Protein 2QNT (pdb70)

Solvent-accessible surface area: 8069 Å² total

Foldseek 3Di:
DVPDPDDDQADEQAAQDCVLQVCCCCVQVVWAWPDPPPQKTATPPRYIYGHHQVVCCVPPVDDDDAQSADPPEAEEEDQCQPVSQVRHVVPFAWPDGFDQDPVGWTKTWTAGPSGHIYIYTYDD

Sequence (124 aa):
NLYFQGRFVNNPIPFVRDINRRSSKSSFYRRDRLGLKILEEDFGSSFVLFETGFAIHEGRSLEETIWRRTSSQEAYGRRRNLLYFEHADVDAAFQDDIAPHVELIHPLERQAWGQRVFRFYDPDGHAIIEVGESL

Structure (mmCIF, N/CA/C/O backbone):
data_2QNT
#
_entry.id   2QNT
#
_cell.length_a   50.329
_cell.length_b   50.329
_cell.length_c   105.076
_cell.angle_alpha   90.00
_cell.angle_beta   90.00
_cell.angle_gamma   90.00
#
_symmetry.space_group_name_H-M   'P 41 21 2'
#
loop_
_entity.id
_entity.type
_entity.pdbx_description
1 polymer 'Uncharacterized protein Atu1872'
2 non-polymer '4-(2-HYDROXYETHYL)-1-PIPERAZINE ETHANESULFONIC ACID'
3 water water
#
loop_
_atom_site.group_PDB
_atom_site.id
_atom_site.type_symbol
_atom_site.label_atom_id
_atom_site.label_alt_id
_atom_site.label_comp_id
_atom_site.label_asym_id
_atom_site.label_entity_id
_atom_site.label_seq_id
_atom_site.pdbx_PDB_ins_code
_atom_site.Cartn_x
_atom_site.Cartn_y
_atom_site.Cartn_z
_atom_site.occupancy
_atom_site.B_iso_or_equiv
_atom_site.auth_seq_id
_atom_site.auth_comp_id
_atom_site.auth_asym_id
_atom_site.auth_atom_id
_atom_site.pdbx_PDB_model_num
ATOM 1 N N . ASN A 1 1 ? 14.020 11.870 61.399 1.00 21.02 -5 ASN A N 1
ATOM 2 C CA . ASN A 1 1 ? 13.748 13.057 62.267 1.00 20.29 -5 ASN A CA 1
ATOM 3 C C . ASN A 1 1 ? 13.336 12.643 63.694 1.00 20.03 -5 ASN A C 1
ATOM 4 O O . ASN A 1 1 ? 12.173 12.300 63.937 1.00 22.52 -5 ASN A O 1
ATOM 9 N N . LEU A 1 2 ? 14.283 12.701 64.637 1.00 20.65 -4 LEU A N 1
ATOM 10 C CA . LEU A 1 2 ? 14.024 12.388 66.047 1.00 20.91 -4 LEU A CA 1
ATOM 11 C C . LEU A 1 2 ? 13.041 13.335 66.721 1.00 20.28 -4 LEU A C 1
ATOM 12 O O . LEU A 1 2 ? 12.559 13.044 67.819 1.00 21.48 -4 LEU A O 1
ATOM 17 N N . TYR A 1 3 ? 12.746 14.452 66.079 1.00 18.80 -3 TYR A N 1
ATOM 18 C CA . TYR A 1 3 ? 11.996 15.537 66.680 1.00 17.44 -3 TYR A CA 1
ATOM 19 C C . TYR A 1 3 ? 10.617 15.673 66.089 1.00 16.00 -3 TYR A C 1
ATOM 20 O O . TYR A 1 3 ? 9.891 16.615 66.415 1.00 16.35 -3 TYR A O 1
ATOM 29 N N . PHE A 1 4 ? 10.230 14.716 65.253 1.00 16.53 -2 PHE A N 1
ATOM 30 C CA . PHE A 1 4 ? 8.913 14.754 64.670 1.00 15.30 -2 PHE A CA 1
ATOM 31 C C . PHE A 1 4 ? 7.918 14.437 65.770 1.00 15.24 -2 PHE A C 1
ATOM 32 O O . PHE A 1 4 ? 8.029 13.430 66.441 1.00 16.52 -2 PHE A O 1
ATOM 40 N N . GLN A 1 5 ? 6.927 15.285 65.923 1.00 15.57 -1 GLN A N 1
ATOM 41 C CA . GLN A 1 5 ? 5.933 15.092 66.944 1.00 16.53 -1 GLN A CA 1
ATOM 42 C C . GLN A 1 5 ? 4.665 14.558 66.239 1.00 17.07 -1 GLN A C 1
ATOM 43 O O . GLN A 1 5 ? 4.485 14.652 65.026 1.00 18.02 -1 GLN A O 1
ATOM 49 N N . GLY A 1 6 ? 3.807 13.944 66.990 1.00 16.84 0 GLY A N 1
ATOM 50 C CA . GLY A 1 6 ? 2.584 13.455 66.376 1.00 14.74 0 GLY A CA 1
ATOM 51 C C . GLY A 1 6 ? 2.760 12.193 65.528 1.00 12.75 0 GLY A C 1
ATOM 52 O O . GLY A 1 6 ? 3.723 11.457 65.680 1.00 12.94 0 GLY A O 1
ATOM 61 N N . ARG A 1 8 ? 2.912 9.402 62.428 1.00 11.35 2 ARG A N 1
ATOM 62 C CA . ARG A 1 8 ? 3.563 9.161 61.143 1.00 12.33 2 ARG A CA 1
ATOM 63 C C . ARG A 1 8 ? 3.169 7.782 60.650 1.00 12.30 2 ARG A C 1
ATOM 64 O O . ARG A 1 8 ? 3.312 6.804 61.382 1.00 13.12 2 ARG A O 1
ATOM 72 N N . PHE A 1 9 ? 2.697 7.705 59.409 1.00 10.61 3 PHE A N 1
ATOM 73 C CA . PHE A 1 9 ? 2.546 6.410 58.756 1.00 9.64 3 PHE A CA 1
ATOM 74 C C . PHE A 1 9 ? 3.928 5.912 58.347 1.00 10.61 3 PHE A C 1
ATOM 75 O O . PHE A 1 9 ? 4.678 6.632 57.729 1.00 11.44 3 PHE A O 1
ATOM 83 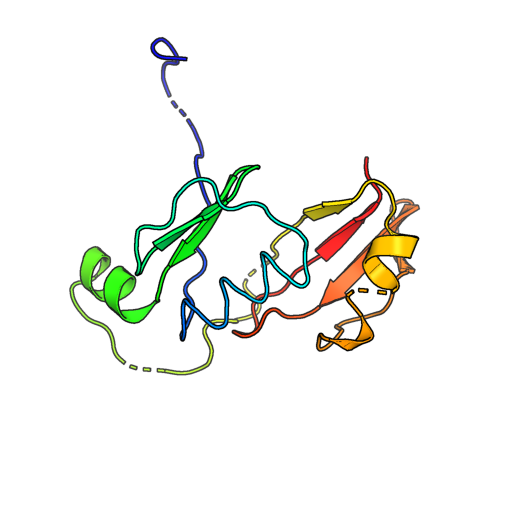N N . VAL A 1 10 ? 4.237 4.673 58.685 1.00 10.42 4 VAL A N 1
ATOM 84 C CA . VAL A 1 10 ? 5.525 4.092 58.412 1.00 10.53 4 VAL A CA 1
ATOM 85 C C . VAL A 1 10 ? 5.461 3.099 57.273 1.00 9.68 4 VAL A C 1
ATOM 86 O O . VAL A 1 10 ? 6.085 3.302 56.229 1.00 11.07 4 VAL A O 1
ATOM 90 N N . ASN A 1 11 ? 4.675 2.026 57.410 1.00 8.54 5 ASN A N 1
ATOM 91 C CA A ASN A 1 11 ? 4.628 0.952 56.381 0.50 8.79 5 ASN A CA 1
ATOM 92 C CA B ASN A 1 11 ? 4.468 1.215 56.225 0.50 8.92 5 ASN A CA 1
ATOM 93 C C . ASN A 1 11 ? 3.246 0.328 56.286 1.00 8.41 5 ASN A C 1
ATOM 94 O O . ASN A 1 11 ? 2.724 -0.002 57.329 1.00 8.82 5 ASN A O 1
ATOM 103 N N . PRO A 1 12 ? 2.771 -0.017 55.101 1.00 7.40 6 PRO A N 1
ATOM 104 C CA . PRO A 1 12 ? 1.782 -1.066 55.023 1.00 7.71 6 PRO A CA 1
ATOM 105 C C . PRO A 1 12 ? 2.524 -2.384 55.088 1.00 8.69 6 PRO A C 1
ATOM 106 O O . PRO A 1 12 ? 3.649 -2.494 54.615 1.00 9.31 6 PRO A O 1
ATOM 110 N N . ILE A 1 13 ? 1.855 -3.413 55.612 1.00 7.99 7 ILE A N 1
ATOM 111 C CA . ILE A 1 13 ? 2.458 -4.726 55.752 1.00 8.19 7 ILE A CA 1
ATOM 112 C C . ILE A 1 13 ? 1.443 -5.762 55.267 1.00 8.11 7 ILE A C 1
ATOM 113 O O . ILE A 1 13 ? 0.730 -6.364 56.050 1.00 8.97 7 ILE A O 1
ATOM 118 N N . PRO A 1 14 ? 1.343 -5.966 53.935 1.00 8.57 8 PRO A N 1
ATOM 119 C CA . PRO A 1 14 ? 0.546 -7.073 53.415 1.00 8.51 8 PRO A CA 1
ATOM 120 C C . PRO A 1 14 ? 1.054 -8.396 53.946 1.00 8.73 8 PRO A C 1
ATOM 121 O O . PRO A 1 14 ? 2.272 -8.612 54.068 1.00 8.81 8 PRO A O 1
ATOM 125 N N . PHE A 1 15 ? 0.115 -9.298 54.211 1.00 8.25 9 PHE A N 1
ATOM 126 C CA . PHE A 1 15 ? 0.445 -10.648 54.666 1.00 8.18 9 PHE A CA 1
ATOM 127 C C . PHE A 1 15 ? 0.709 -11.534 53.463 1.00 8.30 9 PHE A C 1
ATOM 128 O O . PHE A 1 15 ? 0.047 -11.440 52.439 1.00 8.57 9 PHE A O 1
ATOM 136 N N . VAL A 1 16 ? 1.719 -12.383 53.580 1.00 8.37 10 VAL A N 1
ATOM 137 C CA . VAL A 1 16 ? 2.117 -13.290 52.489 1.00 8.96 10 VAL A CA 1
ATOM 138 C C . VAL A 1 16 ? 2.267 -14.710 52.998 1.00 9.27 10 VAL A C 1
ATOM 139 O O . VAL A 1 16 ? 2.609 -14.936 54.156 1.00 9.49 10 VAL A O 1
ATOM 143 N N . ARG A 1 17 ? 1.997 -15.685 52.134 1.00 9.51 11 ARG A N 1
ATOM 144 C CA . ARG A 1 17 ? 2.082 -17.099 52.525 1.00 11.12 11 ARG A CA 1
ATOM 145 C C . ARG A 1 17 ? 3.527 -17.596 52.601 1.00 11.06 11 ARG A C 1
ATOM 146 O O . ARG A 1 17 ? 3.853 -18.435 53.453 1.00 11.81 11 ARG A O 1
ATOM 154 N N . ASP A 1 18 ? 4.392 -17.055 51.755 1.00 13.56 12 ASP A N 1
ATOM 155 C CA . ASP A 1 18 ? 5.762 -17.560 51.602 1.00 13.62 12 ASP A CA 1
ATOM 156 C C . ASP A 1 18 ? 6.647 -16.336 51.428 1.00 14.53 12 ASP A C 1
ATOM 157 O O . ASP A 1 18 ? 6.595 -15.670 50.402 1.00 15.05 12 ASP A O 1
ATOM 162 N N . ILE A 1 19 ? 7.428 -16.010 52.449 1.00 15.02 13 ILE A N 1
ATOM 163 C CA . ILE A 1 19 ? 8.261 -14.811 52.412 1.00 14.88 13 ILE A CA 1
ATOM 164 C C . ILE A 1 19 ? 9.337 -14.869 51.313 1.00 15.54 13 ILE A C 1
ATOM 165 O O . ILE A 1 19 ? 9.619 -13.876 50.658 1.00 15.95 13 ILE A O 1
ATOM 170 N N . ASN A 1 20 ? 9.892 -16.037 51.062 1.00 15.44 14 ASN A N 1
ATOM 171 C CA . ASN A 1 20 ? 10.881 -16.134 49.997 1.00 15.80 14 ASN A CA 1
ATOM 172 C C . ASN A 1 20 ? 10.308 -15.887 48.605 1.00 15.34 14 ASN A C 1
ATOM 173 O O . ASN A 1 20 ? 10.907 -15.152 47.802 1.00 16.68 14 ASN A O 1
ATOM 178 N N . ARG A 1 21 ? 9.137 -16.450 48.328 1.00 15.65 15 ARG A N 1
ATOM 179 C CA A ARG A 1 21 ? 8.399 -16.254 4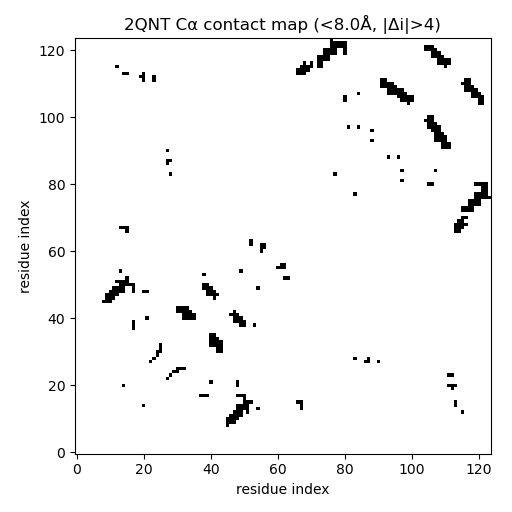7.074 0.50 15.68 15 ARG A CA 1
ATOM 180 C CA B ARG A 1 21 ? 8.529 -16.238 47.013 0.50 15.47 15 ARG A CA 1
ATOM 181 C C . ARG A 1 21 ? 8.142 -14.769 46.866 1.00 15.41 15 ARG A C 1
ATOM 182 O O . ARG A 1 21 ? 8.383 -14.198 45.816 1.00 15.56 15 ARG A O 1
ATOM 197 N N A SER A 1 22 ? 7.602 -14.145 47.899 0.50 15.10 16 SER A N 1
ATOM 198 N N B SER A 1 22 ? 7.605 -14.155 47.912 0.50 15.48 16 SER A N 1
ATOM 199 C CA A SER A 1 22 ? 7.278 -12.734 47.826 0.50 14.96 16 SER A CA 1
ATOM 200 C CA B SER A 1 22 ? 7.251 -12.738 47.841 0.50 15.73 16 SER A CA 1
ATOM 201 C C A SER A 1 22 ? 8.521 -11.872 47.702 0.50 15.31 16 SER A C 1
ATOM 202 C C B SER A 1 22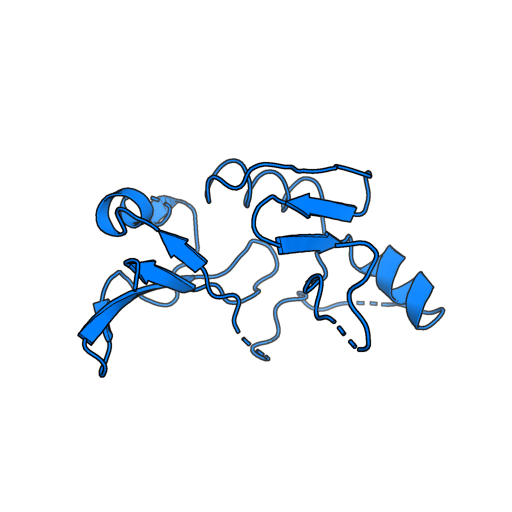 ? 8.460 -11.795 47.814 0.50 15.75 16 SER A C 1
ATOM 203 O O A SER A 1 22 ? 8.598 -11.011 46.801 0.50 14.77 16 SER A O 1
ATOM 204 O O B SER A 1 22 ? 8.430 -10.762 47.139 0.50 15.33 16 SER A O 1
ATOM 209 N N . LYS A 1 23 ? 9.504 -12.115 48.569 1.00 15.79 17 LYS A N 1
ATOM 210 C CA . LYS A 1 23 ? 10.738 -11.322 48.549 1.00 16.50 17 LYS A CA 1
ATOM 211 C C . LYS A 1 23 ? 11.357 -11.320 47.140 1.00 16.02 17 LYS A C 1
ATOM 212 O O . LYS A 1 23 ? 11.738 -10.277 46.603 1.00 16.28 17 LYS A O 1
ATOM 218 N N . SER A 1 24 ? 11.440 -12.522 46.562 1.00 15.90 18 SER A N 1
ATOM 219 C CA A SER A 1 24 ? 12.006 -12.696 45.232 0.50 15.70 18 SER A CA 1
ATOM 220 C CA B SER A 1 24 ? 12.024 -12.675 45.239 0.50 15.89 18 SER A CA 1
ATOM 221 C C . SER A 1 24 ? 11.166 -11.977 44.164 1.00 16.06 18 SER A C 1
ATOM 222 O O . SER A 1 24 ? 11.690 -11.373 43.252 1.00 16.49 18 SER A O 1
ATOM 227 N N . PHE A 1 25 ? 9.843 -12.039 44.284 1.00 15.85 19 PHE A N 1
ATOM 228 C CA . PHE A 1 25 ? 8.970 -11.308 43.368 1.00 15.73 19 PHE A CA 1
ATOM 229 C C . PHE A 1 25 ? 9.225 -9.792 43.421 1.00 16.60 19 PHE A C 1
ATOM 230 O O . PHE A 1 25 ? 9.453 -9.139 42.382 1.00 16.33 19 PHE A O 1
ATOM 238 N N . TYR A 1 26 ? 9.165 -9.224 44.627 1.00 15.84 20 TYR A N 1
ATOM 239 C CA . TYR A 1 26 ? 9.288 -7.756 44.759 1.00 15.45 20 TYR A CA 1
ATOM 240 C C . TYR A 1 26 ? 10.679 -7.259 44.409 1.00 15.55 20 TYR A C 1
ATOM 241 O O . TYR A 1 26 ? 10.829 -6.195 43.796 1.00 15.43 20 TYR A O 1
ATOM 250 N N A ARG A 1 27 ? 11.706 -8.026 44.774 0.50 14.82 21 ARG A N 1
ATOM 251 N N B ARG A 1 27 ? 11.677 -8.049 44.794 0.50 15.27 21 ARG A N 1
ATOM 252 C CA A ARG A 1 27 ? 13.102 -7.654 44.457 0.50 15.72 21 ARG A CA 1
ATOM 253 C CA B ARG A 1 27 ? 13.083 -7.783 44.489 0.50 16.22 21 ARG A CA 1
ATOM 254 C C A ARG A 1 27 ? 13.438 -7.978 42.997 0.50 16.16 21 ARG A C 1
ATOM 255 C C B ARG A 1 27 ? 13.339 -7.971 43.002 0.50 16.13 21 ARG A C 1
ATOM 256 O O A ARG A 1 27 ? 13.933 -7.087 42.286 0.50 17.75 21 ARG A O 1
ATOM 257 O O B ARG A 1 27 ? 13.647 -7.003 42.294 0.50 16.27 21 ARG A O 1
ATOM 272 N N . ASP A 1 28 ? 13.137 -9.190 42.513 1.00 17.23 22 ASP A N 1
ATOM 273 C CA . ASP A 1 28 ? 13.565 -9.590 41.124 1.00 17.79 22 ASP A CA 1
ATOM 274 C C . ASP A 1 28 ? 12.701 -9.063 39.997 1.00 18.55 22 ASP A C 1
ATOM 275 O O . ASP A 1 28 ? 13.193 -8.747 38.911 1.00 19.69 22 ASP A O 1
ATOM 280 N N . ARG A 1 29 ? 11.389 -9.037 40.218 1.00 17.97 23 ARG A N 1
ATOM 281 C CA . ARG A 1 29 ? 10.490 -8.628 39.162 1.00 17.49 23 ARG A CA 1
ATOM 282 C C . ARG A 1 29 ? 10.216 -7.148 39.274 1.00 17.16 23 ARG A C 1
ATOM 283 O O . ARG A 1 29 ? 10.315 -6.462 38.278 1.00 18.15 23 ARG A O 1
ATOM 291 N N . LEU A 1 30 ? 9.873 -6.654 40.475 1.00 18.03 24 LEU A N 1
ATOM 292 C CA . LEU A 1 30 ? 9.537 -5.225 40.591 1.00 17.45 24 LEU A CA 1
ATOM 293 C C . LEU A 1 30 ? 10.746 -4.337 40.807 1.00 17.32 24 LEU A C 1
ATOM 294 O O . LEU A 1 30 ? 10.636 -3.139 40.642 1.00 17.73 24 LEU A O 1
ATOM 299 N N . GLY A 1 31 ? 11.917 -4.899 41.094 1.00 17.33 25 GLY A N 1
ATOM 300 C CA . GLY A 1 31 ? 13.113 -4.095 41.255 1.00 17.67 25 GLY A CA 1
ATOM 301 C C . GLY A 1 31 ? 13.185 -3.322 42.558 1.00 18.06 25 GLY A C 1
ATOM 302 O O . GLY A 1 31 ? 13.873 -2.307 42.640 1.00 18.11 25 GLY A O 1
ATOM 303 N N . LEU A 1 32 ? 12.489 -3.779 43.596 1.00 19.01 26 LEU A N 1
ATOM 304 C CA . LEU A 1 32 ? 12.609 -3.137 44.900 1.00 19.39 26 LEU A CA 1
ATOM 305 C C . LEU A 1 32 ? 13.912 -3.559 45.549 1.00 20.46 26 LEU A C 1
ATOM 306 O O . LEU A 1 32 ? 14.453 -4.604 45.203 1.00 22.61 26 LEU A O 1
ATOM 311 N N . LYS A 1 33 ? 14.428 -2.713 46.436 1.00 21.00 27 LYS A N 1
ATOM 312 C CA . LYS A 1 33 ? 15.697 -2.946 47.142 1.00 20.42 27 LYS A CA 1
ATOM 313 C C . LYS A 1 33 ? 15.382 -3.241 48.595 1.00 19.68 27 LYS A C 1
ATOM 314 O O . LYS A 1 33 ? 14.618 -2.503 49.234 1.00 20.38 27 LYS A O 1
ATOM 320 N N . ILE A 1 34 ? 15.893 -4.347 49.102 1.00 19.03 28 ILE A N 1
ATOM 321 C CA . ILE A 1 34 ? 15.724 -4.665 50.508 1.00 19.41 28 ILE A CA 1
ATOM 322 C C . ILE A 1 34 ? 16.494 -3.705 51.409 1.00 20.29 28 ILE A C 1
ATOM 323 O O . ILE A 1 34 ? 17.706 -3.499 51.228 1.00 19.68 28 ILE A O 1
ATOM 328 N N . LEU A 1 35 ? 15.793 -3.087 52.357 1.00 20.50 29 LEU A N 1
ATOM 329 C CA . LEU A 1 35 ? 16.404 -2.277 53.424 1.00 20.57 29 LEU A CA 1
ATOM 330 C C . LEU A 1 35 ? 16.847 -3.144 54.602 1.00 19.80 29 LEU A C 1
ATOM 331 O O . LEU A 1 35 ? 17.994 -3.043 55.078 1.00 20.67 29 LEU A O 1
ATOM 336 N N . GLU A 1 36 ? 15.956 -4.026 55.062 1.00 17.55 30 GLU A N 1
ATOM 337 C CA A GLU A 1 36 ? 16.333 -5.023 56.050 0.50 17.98 30 GLU A CA 1
ATOM 338 C CA B GLU A 1 36 ? 16.227 -4.965 56.160 0.50 18.11 30 GLU A CA 1
ATOM 339 C C . GLU A 1 36 ? 15.455 -6.259 55.957 1.00 17.32 30 GLU A C 1
ATOM 340 O O . GLU A 1 36 ? 14.263 -6.196 55.679 1.00 17.61 30 GLU A O 1
ATOM 351 N N . ASP A 1 37 ? 16.081 -7.405 56.149 1.00 17.42 31 ASP A N 1
ATOM 352 C CA . ASP A 1 37 ? 15.464 -8.707 56.012 1.00 16.75 31 ASP A CA 1
ATOM 353 C C . ASP A 1 37 ? 15.585 -9.342 57.383 1.00 16.74 31 ASP A C 1
ATOM 354 O O . ASP A 1 37 ? 16.686 -9.600 57.845 1.00 16.25 31 ASP A O 1
ATOM 359 N N . PHE A 1 38 ? 14.451 -9.547 58.045 1.00 15.91 32 PHE A N 1
ATOM 360 C CA . PHE A 1 38 ? 14.427 -10.167 59.360 1.00 16.30 32 PHE A CA 1
ATOM 361 C C . PHE A 1 38 ? 14.054 -11.655 59.311 1.00 16.49 32 PHE A C 1
ATOM 362 O O . PHE A 1 38 ? 14.046 -12.321 60.349 1.00 19.41 32 PHE A O 1
ATOM 370 N N . GLY A 1 39 ? 13.820 -12.191 58.121 1.00 16.40 33 GLY A N 1
ATOM 371 C CA . GLY A 1 39 ? 13.344 -13.553 57.962 1.00 16.25 33 GLY A CA 1
ATOM 372 C C . GLY A 1 39 ? 11.864 -13.520 57.628 1.00 16.58 33 GLY A C 1
ATOM 373 O O . GLY A 1 39 ? 11.484 -13.565 56.471 1.00 19.20 33 GLY A O 1
ATOM 374 N N A SER A 1 40 ? 11.023 -13.420 58.653 0.50 15.74 34 SER A N 1
ATOM 375 N N B SER A 1 40 ? 11.018 -13.420 58.647 0.50 15.49 34 SER A N 1
ATOM 376 C CA A SER A 1 40 ? 9.565 -13.438 58.458 0.50 15.37 34 SER A CA 1
ATOM 377 C CA B SER A 1 40 ? 9.563 -13.437 58.438 0.50 14.95 34 SER A CA 1
ATOM 378 C C A SER A 1 40 ? 9.019 -12.081 58.022 0.50 14.28 34 SER A C 1
ATOM 379 C C B SER A 1 40 ? 9.041 -12.089 57.932 0.50 13.99 34 SER A C 1
ATOM 380 O O A SER A 1 40 ? 7.838 -11.971 57.727 0.50 13.97 34 SER A O 1
ATOM 381 O O B SER A 1 40 ? 7.921 -11.998 57.456 0.50 13.81 34 SER A O 1
ATOM 386 N N . PHE A 1 41 ? 9.869 -11.061 58.020 1.00 14.58 35 PHE A N 1
ATOM 387 C CA . PHE A 1 41 ? 9.464 -9.668 57.733 1.00 14.22 35 PHE A CA 1
ATOM 388 C C . PHE A 1 41 ? 10.554 -9.066 56.903 1.00 14.30 35 PHE A C 1
ATOM 389 O O . PHE A 1 41 ? 11.722 -9.203 57.226 1.00 14.99 35 PHE A O 1
ATOM 397 N N . VAL A 1 42 ? 10.175 -8.383 55.833 1.00 14.09 36 VAL A N 1
ATOM 398 C CA . VAL A 1 42 ? 11.115 -7.736 54.958 1.00 14.21 36 VAL A CA 1
ATOM 399 C C . VAL A 1 42 ? 10.687 -6.289 54.738 1.00 14.32 36 VAL A C 1
ATOM 400 O O . VAL A 1 42 ? 9.548 -6.018 54.379 1.00 13.80 36 VAL A O 1
ATOM 404 N N . LEU A 1 43 ? 11.616 -5.369 54.989 1.00 14.93 37 LEU A N 1
ATOM 405 C CA . LEU A 1 43 ? 11.438 -3.953 54.708 1.00 15.09 37 LEU A CA 1
ATOM 406 C C . LEU A 1 43 ? 12.165 -3.617 53.426 1.00 14.99 37 LEU A C 1
ATOM 407 O O . LEU A 1 43 ? 13.357 -3.949 53.279 1.00 15.18 37 LEU A O 1
ATOM 412 N N . PHE A 1 44 ? 11.465 -2.921 52.539 1.00 14.50 38 PHE A N 1
ATOM 413 C CA . PHE A 1 44 ? 12.054 -2.415 51.316 1.00 14.72 38 PHE A CA 1
ATOM 414 C C . PHE A 1 44 ? 12.286 -0.917 51.378 1.00 15.72 38 PHE A C 1
ATOM 415 O O . PHE A 1 44 ? 11.622 -0.203 52.119 1.00 17.65 38 PHE A O 1
ATOM 423 N N . GLU A 1 45 ? 13.215 -0.447 50.555 1.00 15.57 39 GLU A N 1
ATOM 424 C CA . GLU A 1 45 ? 13.377 0.988 50.335 1.00 16.44 39 GLU A CA 1
ATOM 425 C C . GLU A 1 45 ? 12.051 1.498 49.725 1.00 16.14 39 GLU A C 1
ATOM 426 O O . GLU A 1 45 ? 11.317 0.771 49.035 1.00 19.10 39 GLU A O 1
ATOM 432 N N . THR A 1 46 ? 11.749 2.732 50.045 1.00 14.98 40 THR A N 1
ATOM 433 C CA . THR A 1 46 ? 10.612 3.498 49.622 1.00 14.45 40 THR A CA 1
ATOM 434 C C . THR A 1 46 ? 9.336 3.150 50.389 1.00 13.88 40 THR A C 1
ATOM 435 O O . THR A 1 46 ? 8.269 3.564 50.007 1.00 14.88 40 THR A O 1
ATOM 439 N N . GLY A 1 47 ? 9.474 2.477 51.517 1.00 13.80 41 GLY A N 1
ATOM 440 C CA . GLY A 1 47 ? 8.407 2.350 52.505 1.00 13.49 41 GLY A CA 1
ATOM 441 C C . GLY A 1 47 ? 7.451 1.186 52.329 1.00 12.93 41 GLY A C 1
ATOM 442 O O . GLY A 1 47 ? 6.324 1.267 52.789 1.00 16.58 41 GLY A O 1
ATOM 443 N N . PHE A 1 48 ? 7.843 0.185 51.575 1.00 13.30 42 PHE A N 1
ATOM 444 C CA . PHE A 1 48 ? 7.023 -0.994 51.410 1.00 11.58 42 PHE A CA 1
ATOM 445 C C . PHE A 1 48 ? 7.592 -2.100 52.304 1.00 11.64 42 PHE A C 1
ATOM 446 O O . PHE A 1 48 ? 8.778 -2.120 52.615 1.00 11.08 42 PHE A O 1
ATOM 454 N N . ALA A 1 49 ? 6.714 -2.994 52.742 1.00 11.42 43 ALA A N 1
ATOM 455 C CA . ALA A 1 49 ? 7.116 -4.113 53.585 1.00 10.85 43 ALA A CA 1
ATOM 456 C C . ALA A 1 49 ? 6.178 -5.281 53.387 1.00 11.07 43 ALA A C 1
ATOM 457 O O . ALA A 1 49 ? 5.094 -5.092 52.883 1.00 12.61 43 ALA A O 1
ATOM 459 N N . ILE A 1 50 ? 6.648 -6.487 53.724 1.00 10.68 44 ILE A N 1
ATOM 460 C CA . ILE A 1 50 ? 5.831 -7.708 53.642 1.00 10.96 44 ILE A CA 1
ATOM 461 C C . ILE A 1 50 ? 6.123 -8.543 54.875 1.00 10.39 44 ILE A C 1
ATOM 462 O O . ILE A 1 50 ? 7.228 -8.490 55.420 1.00 11.46 44 ILE A O 1
ATOM 467 N N . HIS A 1 51 ? 5.150 -9.351 55.299 1.00 10.84 45 HIS A N 1
ATOM 468 C CA . HIS A 1 51 ? 5.353 -10.221 56.454 1.00 10.43 45 HIS A CA 1
ATOM 469 C C . HIS A 1 51 ? 4.670 -11.550 56.229 1.00 9.83 45 HIS A C 1
ATOM 470 O O . HIS A 1 51 ? 3.550 -11.590 55.726 1.00 10.34 45 HIS A O 1
ATOM 477 N N . GLU A 1 52 ? 5.335 -12.648 56.569 1.00 10.24 46 GLU A N 1
ATOM 478 C CA . GLU A 1 52 ? 4.677 -13.948 56.559 1.00 10.43 46 GLU A CA 1
ATOM 479 C C . GLU A 1 52 ? 3.427 -13.838 57.418 1.00 10.95 46 GLU A C 1
ATOM 480 O O . GLU A 1 52 ? 3.478 -13.331 58.537 1.00 10.42 46 GLU A O 1
ATOM 486 N N . GLY A 1 53 ? 2.308 -14.314 56.897 1.00 10.32 47 GLY A N 1
ATOM 487 C CA . GLY A 1 53 ? 1.014 -13.949 57.458 1.00 10.97 47 GLY A CA 1
ATOM 488 C C . GLY A 1 53 ? 0.683 -14.628 58.771 1.00 11.50 47 GLY A C 1
ATOM 489 O O . GLY A 1 53 ? 0.153 -13.994 59.672 1.00 11.49 47 GLY A O 1
ATOM 490 N N . ARG A 1 54 ? 0.941 -15.925 58.887 1.00 11.49 48 ARG A N 1
ATOM 491 C CA . ARG A 1 54 ? 0.534 -16.628 60.103 1.00 12.67 48 ARG A CA 1
ATOM 492 C C . ARG A 1 54 ? 1.263 -16.103 61.333 1.00 11.76 48 ARG A C 1
ATOM 493 O O . ARG A 1 54 ? 0.645 -15.936 62.385 1.00 11.72 48 ARG A O 1
ATOM 501 N N . SER A 1 55 ? 2.553 -15.825 61.214 1.00 10.80 49 SER A N 1
ATOM 502 C CA . SER A 1 55 ? 3.303 -15.295 62.345 1.00 11.54 49 SER A CA 1
ATOM 503 C C . SER A 1 55 ? 2.808 -13.925 62.746 1.00 11.19 49 SER A C 1
ATOM 504 O O . SER A 1 55 ? 2.676 -13.649 63.929 1.00 11.40 49 SER A O 1
ATOM 507 N N . LEU A 1 56 ? 2.508 -13.051 61.790 1.00 12.07 50 LEU A N 1
ATOM 508 C CA . LEU A 1 56 ? 1.991 -11.737 62.166 1.00 12.79 50 LEU A CA 1
ATOM 509 C C . LEU A 1 56 ? 0.560 -11.829 62.702 1.00 13.82 50 LEU A C 1
ATOM 510 O O . LEU A 1 56 ? 0.236 -11.129 63.663 1.00 13.63 50 LEU A O 1
ATOM 515 N N . GLU A 1 57 ? -0.294 -12.685 62.135 1.00 13.79 51 GLU A N 1
ATOM 516 C CA . GLU A 1 57 ? -1.631 -12.900 62.717 1.00 14.43 51 GLU A CA 1
ATOM 517 C C . GLU A 1 57 ? -1.518 -13.353 64.158 1.00 14.60 51 GLU A C 1
ATOM 518 O O . GLU A 1 57 ? -2.280 -12.893 65.019 1.00 15.35 51 GLU A O 1
ATOM 524 N N . GLU A 1 58 ? -0.633 -14.298 64.448 1.00 13.60 52 GLU A N 1
ATOM 525 C CA . GLU A 1 58 ? -0.483 -14.757 65.838 1.00 13.80 52 GLU A CA 1
ATOM 526 C C . GLU A 1 58 ? -0.011 -13.629 66.728 1.00 13.56 52 GLU A C 1
ATOM 527 O O . GLU A 1 58 ? -0.469 -13.477 67.858 1.00 13.86 52 GLU A O 1
ATOM 533 N N . THR A 1 59 ? 0.918 -12.819 66.243 1.00 13.14 53 THR A N 1
ATOM 534 C CA . THR A 1 59 ? 1.392 -11.654 67.029 1.00 13.56 53 THR A CA 1
ATOM 535 C C . THR A 1 59 ? 0.262 -10.695 67.368 1.00 13.43 53 THR A C 1
ATOM 536 O O . THR A 1 59 ? 0.179 -10.217 68.499 1.00 14.02 53 THR A O 1
ATOM 540 N N . ILE A 1 60 ? -0.593 -10.399 66.392 1.00 13.44 54 ILE A N 1
ATOM 541 C CA . ILE A 1 60 ? -1.665 -9.424 66.587 1.00 13.15 54 ILE A CA 1
ATOM 542 C C . ILE A 1 60 ? -2.844 -9.986 67.389 1.00 12.85 54 ILE A C 1
ATOM 543 O O . ILE A 1 60 ? -3.279 -9.364 68.371 1.00 13.15 54 ILE A O 1
ATOM 548 N N . TRP A 1 61 ? -3.383 -11.119 66.935 1.00 12.48 55 TRP A N 1
ATOM 549 C CA . TRP A 1 61 ? -4.654 -11.667 67.425 1.00 12.29 55 TRP A CA 1
ATOM 550 C C . TRP A 1 61 ? -4.498 -12.896 68.304 1.00 12.74 55 TRP A C 1
ATOM 551 O O . TRP A 1 61 ? -5.492 -13.378 68.869 1.00 12.95 55 TRP A O 1
ATOM 562 N N . ARG A 1 62 ? -3.282 -13.424 68.410 1.00 11.86 56 ARG A N 1
ATOM 563 C CA A ARG A 1 62 ? -3.023 -14.639 69.190 0.50 12.05 56 ARG A CA 1
ATOM 564 C CA B ARG A 1 62 ? -3.042 -14.640 69.227 0.50 12.40 56 ARG A CA 1
ATOM 565 C C . AR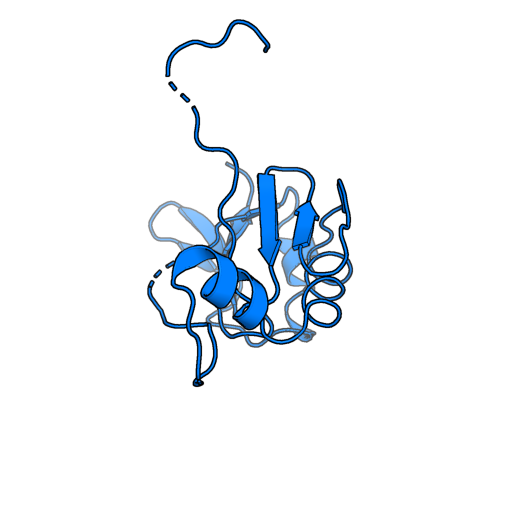G A 1 62 ? -3.767 -15.852 68.645 1.00 11.45 56 ARG A C 1
ATOM 566 O O . ARG A 1 62 ? -3.946 -16.854 69.322 1.00 12.41 56 ARG A O 1
ATOM 581 N N . THR A 1 63 ? -4.166 -15.777 67.387 1.00 7.98 57 THR A N 1
ATOM 582 C CA . THR A 1 63 ? -4.729 -16.929 66.716 1.00 6.08 57 THR A CA 1
ATOM 583 C C . THR A 1 63 ? -4.607 -16.714 65.212 1.00 5.58 57 THR A C 1
ATOM 584 O O . THR A 1 63 ? -4.512 -15.577 64.759 1.00 2.69 57 THR A O 1
ATOM 588 N N . SER A 1 64 ? -4.554 -17.814 64.473 1.00 5.54 58 SER A N 1
ATOM 589 C CA . SER A 1 64 ? -4.644 -17.790 63.012 1.00 6.77 58 SER A CA 1
ATOM 590 C C . SER A 1 64 ? -5.161 -19.153 62.560 1.00 7.56 58 SER A C 1
ATOM 591 O O . SER A 1 64 ? -4.896 -20.153 63.215 1.00 7.44 58 SER A O 1
ATOM 594 N N . SER A 1 65 ? -5.921 -19.181 61.469 1.00 9.29 59 SER A N 1
ATOM 595 C CA . SER A 1 65 ? -6.106 -20.425 60.700 1.00 10.49 59 SER A CA 1
ATOM 596 C C . SER A 1 65 ? -5.266 -20.383 59.430 1.00 10.62 59 SER A C 1
ATOM 597 O O . SER A 1 65 ? -4.323 -19.606 59.320 1.00 11.71 59 SER A O 1
ATOM 600 N N . GLN A 1 68 ? -6.376 -21.161 55.210 1.00 15.40 62 GLN A N 1
ATOM 601 C CA . GLN A 1 68 ? -6.869 -19.869 54.749 1.00 15.44 62 GLN A CA 1
ATOM 602 C C . GLN A 1 68 ? -6.833 -19.661 53.235 1.00 15.74 62 GLN A C 1
ATOM 603 O O . GLN A 1 68 ? -5.970 -20.184 52.523 1.00 16.12 62 GLN A O 1
ATOM 609 N N . GLU A 1 69 ? -7.771 -18.843 52.765 1.00 15.25 63 GLU A N 1
ATOM 610 C CA . GLU A 1 69 ? -7.807 -18.431 51.389 1.00 15.40 63 GLU A CA 1
ATOM 611 C C . GLU A 1 69 ? -6.594 -17.552 51.174 1.00 14.12 63 GLU A C 1
ATOM 612 O O . GLU A 1 69 ? -5.922 -17.147 52.121 1.00 13.71 63 GLU A O 1
ATOM 618 N N . ALA A 1 70 ? -6.302 -17.291 49.912 1.00 14.47 64 ALA A N 1
ATOM 619 C CA . ALA A 1 70 ? -5.208 -16.414 49.545 1.00 12.79 64 ALA A CA 1
ATOM 620 C C . ALA A 1 70 ? -5.373 -15.106 50.277 1.00 12.84 64 ALA A C 1
ATOM 621 O O . ALA A 1 70 ? -6.482 -14.650 50.504 1.00 13.90 64 ALA A O 1
ATOM 623 N N . TYR A 1 71 ? -4.249 -14.491 50.638 1.00 10.84 65 TYR A N 1
ATOM 624 C CA . TYR A 1 71 ? -4.295 -13.191 51.341 1.00 9.53 65 TYR A CA 1
ATOM 625 C C . TYR A 1 71 ? -4.798 -12.052 50.475 1.00 10.78 65 TYR A C 1
ATOM 626 O O . TYR A 1 71 ? -5.262 -11.041 50.977 1.00 11.25 65 TYR A O 1
ATOM 635 N N . GLY A 1 72 ? -4.683 -12.174 49.173 1.00 9.86 66 GLY A N 1
ATOM 636 C CA . GLY A 1 72 ? -5.248 -11.167 48.299 1.00 11.17 66 GLY A CA 1
ATOM 637 C C . GLY A 1 72 ? -6.754 -11.154 48.265 1.00 11.66 66 GLY A C 1
ATOM 638 O O . GLY A 1 72 ? -7.363 -12.157 47.889 1.00 11.98 66 GLY A O 1
ATOM 639 N N . ARG A 1 73 ? -7.379 -10.046 48.676 1.00 10.86 67 ARG A N 1
ATOM 640 C CA . ARG A 1 73 ? -8.823 -10.042 48.980 1.00 12.19 67 ARG A CA 1
ATOM 641 C C . ARG A 1 73 ? -9.589 -8.798 48.488 1.00 13.10 67 ARG A C 1
ATOM 642 O O . ARG A 1 73 ? -10.590 -8.422 49.059 1.00 13.60 67 ARG A O 1
ATOM 650 N N A ARG A 1 74 ? -9.102 -8.212 47.410 0.50 11.16 68 ARG A N 1
ATOM 651 N N B ARG A 1 74 ? -9.138 -8.200 47.402 0.50 12.68 68 ARG A N 1
ATOM 652 C CA A ARG A 1 74 ? -9.709 -7.043 46.711 0.50 9.80 68 ARG A CA 1
ATOM 653 C CA B ARG A 1 74 ? -9.825 -7.055 46.747 0.50 12.66 68 ARG A CA 1
ATOM 654 C C A ARG A 1 74 ? -10.188 -5.951 47.663 0.50 10.48 68 ARG A C 1
ATOM 655 C C B ARG A 1 74 ? -10.261 -5.996 47.755 0.50 11.86 68 ARG A C 1
ATOM 656 O O A ARG A 1 74 ? -11.233 -5.356 47.472 0.50 10.15 68 ARG A O 1
ATOM 657 O O B ARG A 1 74 ? -11.392 -5.501 47.734 0.50 12.06 68 ARG A O 1
ATOM 672 N N . ASN A 1 75 ? -9.339 -5.625 48.638 1.00 9.66 69 ASN A N 1
ATOM 673 C CA . ASN A 1 75 ? -9.687 -4.672 49.696 1.00 9.27 69 ASN A CA 1
ATOM 674 C C . ASN A 1 75 ? -8.660 -3.578 49.862 1.00 9.11 69 ASN A C 1
ATOM 675 O O . ASN A 1 75 ? -8.747 -2.814 50.814 1.00 8.50 69 ASN A O 1
ATOM 693 N N . LEU A 1 77 ? -5.259 -1.481 47.301 1.00 8.34 71 LEU A N 1
ATOM 694 C CA . LEU A 1 77 ? -4.400 -1.404 46.152 1.00 9.17 71 LEU A CA 1
ATOM 695 C C . LEU A 1 77 ? -3.051 -0.919 46.610 1.00 8.96 71 LEU A C 1
ATOM 696 O O . LEU A 1 77 ? -2.944 0.027 47.383 1.00 9.92 71 LEU A O 1
ATOM 701 N N . LEU A 1 78 ? -1.987 -1.577 46.149 1.00 9.24 72 LEU A N 1
ATOM 702 C CA . LEU A 1 78 ? -0.608 -1.129 46.414 1.00 9.16 72 LEU A CA 1
ATOM 703 C C . LEU A 1 78 ? -0.101 -0.350 45.206 1.00 9.68 72 LEU A C 1
ATOM 704 O O . LEU A 1 78 ? 0.031 -0.929 44.116 1.00 10.32 72 LEU A O 1
ATOM 709 N N . TYR A 1 79 ? 0.168 0.943 45.376 1.00 9.50 73 TYR A N 1
ATOM 710 C CA . TYR A 1 79 ? 0.413 1.861 44.277 1.00 10.00 73 TYR A CA 1
ATOM 711 C C . TYR A 1 79 ? 1.887 2.248 44.248 1.00 9.29 73 TYR A C 1
ATOM 712 O O . TYR A 1 79 ? 2.420 2.845 45.189 1.00 9.63 73 TYR A O 1
ATOM 721 N N . PHE A 1 80 ? 2.510 1.933 43.114 1.00 9.61 74 PHE A N 1
ATOM 722 C CA . PHE A 1 80 ? 3.918 2.194 42.806 1.00 9.53 74 PHE A CA 1
ATOM 723 C C . PHE A 1 80 ? 4.009 3.053 41.554 1.00 9.94 74 PHE A C 1
ATOM 724 O O . PHE A 1 80 ? 3.123 3.035 40.702 1.00 10.69 74 PHE A O 1
ATOM 732 N N . GLU A 1 81 ? 5.109 3.781 41.440 1.00 10.03 75 GLU A N 1
ATOM 733 C CA . GLU A 1 81 ? 5.444 4.540 40.232 1.00 9.93 75 GLU A CA 1
ATOM 734 C C . GLU A 1 81 ? 6.819 4.133 39.745 1.00 10.11 75 GLU A C 1
ATOM 735 O O . GLU A 1 81 ? 7.679 3.770 40.516 1.00 10.98 75 GLU A O 1
ATOM 741 N N . HIS A 1 82 ? 7.005 4.235 38.438 1.00 11.12 76 HIS A N 1
ATOM 742 C CA . HIS A 1 82 ? 8.275 3.929 37.799 1.00 12.11 76 HIS A CA 1
ATOM 743 C C . HIS A 1 82 ? 8.596 5.052 36.832 1.00 12.68 76 HIS A C 1
ATOM 744 O O . HIS A 1 82 ? 7.729 5.533 36.112 1.00 13.24 76 HIS A O 1
ATOM 751 N N . ALA A 1 83 ? 9.872 5.395 36.783 1.00 13.95 77 ALA A N 1
ATOM 752 C CA . ALA A 1 83 ? 10.370 6.400 35.867 1.00 14.20 77 ALA A CA 1
ATOM 753 C C . ALA A 1 83 ? 10.146 6.110 34.385 1.00 13.93 77 ALA A C 1
ATOM 754 O O . ALA A 1 83 ? 10.068 7.035 33.559 1.00 16.20 77 ALA A O 1
ATOM 756 N N . ASP A 1 84 ? 10.152 4.829 34.035 1.00 12.63 78 ASP A N 1
ATOM 757 C CA . ASP A 1 84 ? 9.968 4.366 32.680 1.00 12.55 78 ASP A CA 1
ATOM 758 C C . ASP A 1 84 ? 8.952 3.220 32.685 1.00 11.69 78 ASP A C 1
ATOM 759 O O . ASP A 1 84 ? 9.306 2.034 32.709 1.00 12.61 78 ASP A O 1
ATOM 764 N N . VAL A 1 85 ? 7.681 3.598 32.678 1.00 12.26 79 VAL A N 1
ATOM 765 C CA . VAL A 1 85 ? 6.610 2.637 32.810 1.00 11.47 79 VAL A CA 1
ATOM 766 C C . VAL A 1 85 ? 6.595 1.654 31.641 1.00 11.05 79 VAL A C 1
ATOM 767 O O . VAL A 1 85 ? 6.215 0.511 31.819 1.00 11.08 79 VAL A O 1
ATOM 771 N N . ASP A 1 86 ? 7.035 2.078 30.465 1.00 11.00 80 ASP A N 1
ATOM 772 C CA . ASP A 1 86 ? 7.119 1.153 29.331 1.00 11.03 80 ASP A CA 1
ATOM 773 C C . ASP A 1 86 ? 8.140 0.042 29.555 1.00 12.15 80 ASP A C 1
ATOM 774 O O . ASP A 1 86 ? 7.862 -1.110 29.250 1.00 12.49 80 ASP A O 1
ATOM 779 N N . ALA A 1 87 ? 9.313 0.405 30.058 1.00 12.11 81 ALA A N 1
ATOM 780 C CA . ALA A 1 87 ? 10.347 -0.581 30.381 1.00 12.56 81 ALA A CA 1
ATOM 781 C C . ALA A 1 87 ? 9.860 -1.483 31.504 1.00 13.30 81 ALA A C 1
ATOM 782 O O . ALA A 1 87 ? 10.064 -2.698 31.442 1.00 14.66 81 ALA A O 1
ATOM 784 N N . ALA A 1 88 ? 9.231 -0.909 32.535 1.00 12.78 82 ALA A N 1
ATOM 785 C CA . ALA A 1 88 ? 8.711 -1.702 33.640 1.00 12.39 82 ALA A CA 1
ATOM 786 C C . ALA A 1 88 ? 7.713 -2.725 33.123 1.00 12.38 82 ALA A C 1
ATOM 787 O O . ALA A 1 88 ? 7.709 -3.874 33.570 1.00 13.82 82 ALA A O 1
ATOM 789 N N . PHE A 1 89 ? 6.807 -2.292 32.245 1.00 12.26 83 PHE A N 1
ATOM 790 C CA . PHE A 1 89 ? 5.793 -3.205 31.726 1.00 11.88 83 PHE A CA 1
ATOM 791 C C . PHE A 1 89 ? 6.437 -4.355 30.941 1.00 12.83 83 PHE A C 1
ATOM 792 O O . PHE A 1 89 ? 6.075 -5.533 31.109 1.00 11.96 83 PHE A O 1
ATOM 800 N N . GLN A 1 90 ? 7.418 -4.009 30.105 1.00 12.72 84 GLN A N 1
ATOM 801 C CA . GLN A 1 90 ? 8.079 -5.012 29.253 1.00 14.75 84 GLN A CA 1
ATOM 802 C C . GLN A 1 90 ? 8.752 -6.022 30.147 1.00 15.54 84 GLN A C 1
ATOM 803 O O . GLN A 1 90 ? 8.752 -7.241 29.850 1.00 16.88 84 GLN A O 1
ATOM 809 N N . ASP A 1 91 ? 9.334 -5.507 31.233 1.00 16.88 85 ASP A N 1
ATOM 810 C CA B ASP A 1 91 ? 10.093 -6.245 32.246 0.38 16.80 85 ASP A CA 1
ATOM 811 C CA C ASP A 1 91 ? 10.117 -6.372 32.094 0.62 17.44 85 ASP A CA 1
ATOM 812 C C . ASP A 1 91 ? 9.250 -7.221 33.046 1.00 17.15 85 ASP A C 1
ATOM 813 O O . ASP A 1 91 ? 9.613 -8.376 33.278 1.00 19.30 85 ASP A O 1
ATOM 822 N N . ILE A 1 92 ? 8.094 -6.703 33.495 1.00 16.10 86 ILE A N 1
ATOM 823 C CA . ILE A 1 92 ? 7.226 -7.332 34.487 1.00 16.04 86 ILE A CA 1
ATOM 824 C C . ILE A 1 92 ? 6.066 -8.159 33.923 1.00 15.19 86 ILE A C 1
ATOM 825 O O . ILE A 1 92 ? 5.754 -9.229 34.441 1.00 15.88 86 ILE A O 1
ATOM 830 N N . ALA A 1 93 ? 5.396 -7.645 32.893 1.00 15.78 87 ALA A N 1
ATOM 831 C CA . ALA A 1 93 ? 4.135 -8.238 32.430 1.00 16.42 87 ALA A CA 1
ATOM 832 C C . ALA A 1 93 ? 4.180 -9.729 32.152 1.00 16.71 87 ALA A C 1
ATOM 833 O O . ALA A 1 93 ? 3.257 -10.459 32.526 1.00 16.77 87 ALA A O 1
ATOM 835 N N . PRO A 1 94 ? 5.241 -10.222 31.494 1.00 16.40 88 PRO A N 1
ATOM 836 C CA . PRO A 1 94 ? 5.228 -11.675 31.221 1.00 15.66 88 PRO A CA 1
ATOM 837 C C . PRO A 1 94 ? 5.237 -12.584 32.452 1.00 16.19 88 PRO A C 1
ATOM 838 O O . PRO A 1 94 ? 4.939 -13.788 32.339 1.00 17.22 88 PRO A O 1
ATOM 842 N N . HIS A 1 95 ? 5.596 -12.039 33.608 1.00 15.92 89 HIS A N 1
ATOM 843 C CA . HIS A 1 95 ? 5.804 -12.849 34.812 1.00 16.27 89 HIS A CA 1
ATOM 844 C C . HIS A 1 95 ? 4.728 -12.731 35.856 1.00 17.16 89 HIS A C 1
ATOM 845 O O . HIS A 1 95 ? 4.873 -13.215 36.985 1.00 19.91 89 HIS A O 1
ATOM 852 N N . VAL A 1 96 ? 3.662 -12.015 35.523 1.00 16.00 90 VAL A N 1
ATOM 853 C CA . VAL A 1 96 ? 2.609 -11.764 36.479 1.00 15.56 90 VAL A CA 1
ATOM 854 C C . VAL A 1 96 ? 1.288 -12.037 35.804 1.00 14.78 90 VAL A C 1
ATOM 855 O O . VAL A 1 96 ? 1.190 -12.058 34.589 1.00 14.52 90 VAL A O 1
ATOM 859 N N . GLU A 1 97 ? 0.274 -12.278 36.615 1.00 13.51 91 GLU A N 1
ATOM 860 C CA . GLU A 1 97 ? -1.086 -12.273 36.157 1.00 12.58 91 GLU A CA 1
ATOM 861 C C . GLU A 1 97 ? -1.578 -10.817 36.099 1.00 11.96 91 GLU A C 1
ATOM 862 O O . GLU A 1 97 ? -1.835 -10.199 37.135 1.00 11.06 91 GLU A O 1
ATOM 868 N N . LEU A 1 98 ? -1.706 -10.274 34.896 1.00 12.28 92 LEU A N 1
ATOM 869 C CA . LEU A 1 98 ? -2.228 -8.934 34.712 1.00 12.42 92 LEU A CA 1
ATOM 870 C C . LEU A 1 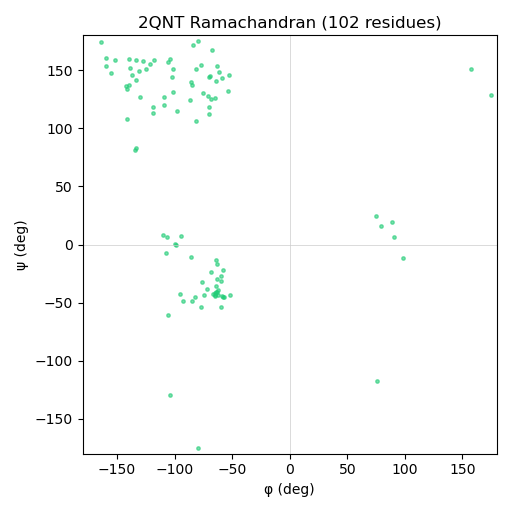98 ? -3.709 -8.873 35.028 1.00 12.61 92 LEU A C 1
ATOM 871 O O . LEU A 1 98 ? -4.475 -9.772 34.709 1.00 13.22 92 LEU A O 1
ATOM 876 N N . ILE A 1 99 ? -4.120 -7.755 35.603 1.00 11.04 93 ILE A N 1
ATOM 877 C CA . ILE A 1 99 ? -5.503 -7.324 35.628 1.00 11.62 93 ILE A CA 1
ATOM 878 C C . ILE A 1 99 ? -5.822 -6.633 34.312 1.00 11.85 93 ILE A C 1
ATOM 879 O O . ILE A 1 99 ? -6.826 -6.928 33.697 1.00 13.01 93 ILE A O 1
ATOM 884 N N . HIS A 1 100 ? -4.919 -5.757 33.853 1.00 12.00 94 HIS A N 1
ATOM 885 C CA . HIS A 1 100 ? -5.049 -5.126 32.545 1.00 11.53 94 HIS A CA 1
ATOM 886 C C . HIS A 1 100 ? -3.652 -4.628 32.156 1.00 11.50 94 HIS A C 1
ATOM 887 O O . HIS A 1 100 ? -2.770 -4.440 33.024 1.00 12.53 94 HIS A O 1
ATOM 894 N N . PRO A 1 101 ? -3.456 -4.388 30.848 1.00 12.17 95 PRO A N 1
ATOM 895 C CA . PRO A 1 101 ? -2.156 -3.923 30.346 1.00 12.38 95 PRO A CA 1
ATOM 896 C C . PRO A 1 101 ? -1.952 -2.443 30.572 1.00 13.02 95 PRO A C 1
ATOM 897 O O . PRO A 1 101 ? -2.775 -1.767 31.189 1.00 13.42 95 PRO A O 1
ATOM 901 N N . LEU A 1 102 ? -0.852 -1.931 30.049 1.00 11.93 96 LEU A N 1
ATOM 902 C CA . LEU A 1 102 ? -0.489 -0.556 30.229 1.00 12.69 96 LEU A CA 1
ATOM 903 C C . LEU A 1 102 ? -1.449 0.315 29.442 1.00 13.66 96 LEU A C 1
ATOM 904 O O . LEU A 1 102 ? -1.446 0.273 28.198 1.00 1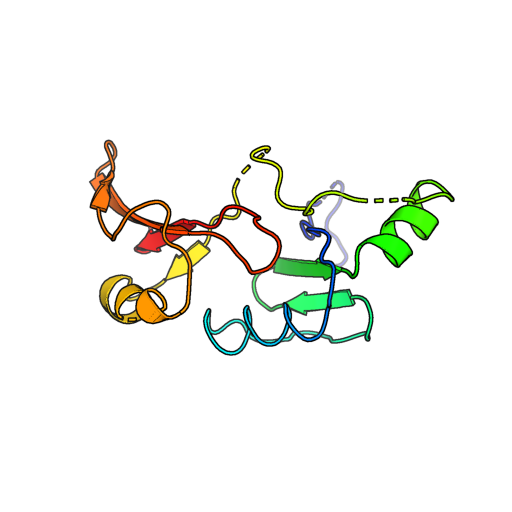4.58 96 LEU A O 1
ATOM 909 N N . GLU A 1 103 ? -2.265 1.091 30.150 1.00 12.98 97 GLU A N 1
ATOM 910 C CA . GLU A 1 103 ? -3.423 1.836 29.582 1.00 14.99 97 GLU A CA 1
ATOM 911 C C . GLU A 1 103 ? -3.518 3.204 30.196 1.00 13.77 97 GLU A C 1
ATOM 912 O O . GLU A 1 103 ? -3.380 3.342 31.394 1.00 13.83 97 GLU A O 1
ATOM 918 N N . ARG A 1 104 ? -3.777 4.214 29.392 1.00 12.47 98 ARG A N 1
ATOM 919 C CA . ARG A 1 104 ? -4.056 5.532 29.865 1.00 14.25 98 ARG A CA 1
ATOM 920 C C . ARG A 1 104 ? -5.361 5.524 30.659 1.00 14.21 98 ARG A C 1
ATOM 921 O O . ARG A 1 104 ? -6.416 5.109 30.181 1.00 15.84 98 ARG A O 1
ATOM 929 N N . GLN A 1 105 ? -5.272 6.032 31.874 1.00 13.59 99 GLN A N 1
ATOM 930 C CA . GLN A 1 105 ? -6.431 6.134 32.766 1.00 13.43 99 GLN A CA 1
ATOM 931 C C . GLN A 1 105 ? -7.239 7.397 32.478 1.00 13.88 99 GLN A C 1
ATOM 932 O O . GLN A 1 105 ? -6.808 8.264 31.719 1.00 13.69 99 GLN A O 1
ATOM 938 N N . ALA A 1 106 ? -8.405 7.498 33.112 1.00 13.73 100 ALA A N 1
ATOM 939 C CA . ALA A 1 106 ? -9.315 8.618 32.876 1.00 14.07 100 ALA A CA 1
ATOM 940 C C . ALA A 1 106 ? -8.667 9.965 33.200 1.00 14.35 100 ALA A C 1
ATOM 941 O O . ALA A 1 106 ? -9.065 10.991 32.673 1.00 15.17 100 ALA A O 1
ATOM 943 N N . TRP A 1 107 ? -7.699 9.953 34.106 1.00 13.93 101 TRP A N 1
ATOM 944 C CA . TRP A 1 107 ? -6.979 11.152 34.521 1.00 13.45 101 TRP A CA 1
ATOM 945 C C . TRP A 1 107 ? -5.674 11.388 33.757 1.00 13.82 101 TRP A C 1
ATOM 946 O O . TRP A 1 107 ? -4.904 12.283 34.099 1.00 15.64 101 TRP A O 1
ATOM 957 N N . GLY A 1 108 ? -5.421 10.580 32.730 1.00 12.98 102 GLY A N 1
ATOM 958 C CA . GLY A 1 108 ? -4.339 10.843 31.783 1.00 13.47 102 GLY A CA 1
ATOM 959 C C . GLY A 1 108 ? -3.046 10.090 32.013 1.00 13.38 102 GLY A C 1
ATOM 960 O O . GLY A 1 108 ? -2.159 10.096 31.161 1.00 15.86 102 GLY A O 1
ATOM 961 N N . GLN A 1 109 ? -2.914 9.451 33.164 1.00 13.19 103 GLN A N 1
ATOM 962 C CA . GLN A 1 109 ? -1.715 8.696 33.512 1.00 12.68 103 GLN A CA 1
ATOM 963 C C . GLN A 1 109 ? -1.779 7.286 32.942 1.00 13.64 103 GLN A C 1
ATOM 964 O O . GLN A 1 109 ? -2.813 6.638 33.025 1.00 14.35 103 GLN A O 1
ATOM 970 N N . ARG A 1 110 ? -0.664 6.805 32.390 1.00 12.65 104 ARG A N 1
ATOM 971 C CA . ARG A 1 110 ? -0.545 5.426 31.936 1.00 13.04 104 ARG A CA 1
ATOM 972 C C . ARG A 1 110 ? -0.112 4.521 33.085 1.00 12.21 104 ARG A C 1
ATOM 973 O O . ARG A 1 110 ? 0.919 4.775 33.729 1.00 12.66 104 ARG A O 1
ATOM 981 N N . VAL A 1 111 ? -0.918 3.485 33.344 1.00 9.22 105 VAL A N 1
ATOM 982 C CA . VAL A 1 111 ? -0.626 2.523 34.393 1.00 9.17 105 VAL A CA 1
ATOM 983 C C . VAL A 1 111 ? -0.949 1.123 33.955 1.00 8.81 105 VAL A C 1
ATOM 984 O O . VAL A 1 111 ? -1.755 0.913 33.068 1.00 8.46 105 VAL A O 1
ATOM 988 N N . PHE A 1 112 ? -0.354 0.131 34.621 1.00 8.55 106 PHE A N 1
ATOM 989 C CA . PHE A 1 112 ? -0.823 -1.244 34.511 1.00 8.70 106 PHE A CA 1
ATOM 990 C C . PHE A 1 112 ? -1.058 -1.801 35.893 1.00 8.38 106 PHE A C 1
ATOM 991 O O . PHE A 1 112 ? -0.542 -1.289 36.872 1.00 9.41 106 PHE A O 1
ATOM 999 N N . ARG A 1 113 ? -1.885 -2.842 35.978 1.00 8.48 107 ARG A N 1
ATOM 1000 C CA . ARG A 1 113 ? -2.292 -3.401 37.272 1.00 8.66 107 ARG A CA 1
ATOM 1001 C C . ARG A 1 113 ? -2.241 -4.924 37.179 1.00 9.27 107 ARG A C 1
ATOM 1002 O O . ARG A 1 113 ? -2.483 -5.505 36.111 1.00 8.61 107 ARG A O 1
ATOM 1010 N N . PHE A 1 114 ? -1.890 -5.570 38.289 1.00 9.23 108 PHE A N 1
ATOM 1011 C CA . PHE A 1 114 ? -1.599 -6.988 38.300 1.00 9.35 108 PHE A CA 1
ATOM 1012 C C . PHE A 1 114 ? -1.628 -7.504 39.706 1.00 9.42 108 PHE A C 1
ATOM 1013 O O . PHE A 1 114 ? -1.731 -6.748 40.661 1.00 9.99 108 PHE A O 1
ATOM 1021 N N . TYR A 1 115 ? -1.496 -8.811 39.848 1.00 9.60 109 TYR A N 1
ATOM 1022 C CA . TYR A 1 115 ? -1.489 -9.450 41.160 1.00 9.40 109 TYR A CA 1
ATOM 1023 C C . TYR A 1 115 ? -0.084 -9.818 41.595 1.00 8.94 109 TYR A C 1
ATOM 1024 O O . TYR A 1 115 ? 0.742 -10.221 40.766 1.00 10.22 109 TYR A O 1
ATOM 1033 N N . ASP A 1 116 ? 0.179 -9.703 42.887 1.00 8.47 110 ASP A N 1
ATOM 1034 C CA . ASP A 1 116 ? 1.373 -10.317 43.473 1.00 8.12 110 ASP A CA 1
ATOM 1035 C C . ASP A 1 116 ? 1.140 -11.808 43.704 1.00 8.55 110 ASP A C 1
ATOM 1036 O O . ASP A 1 116 ? 0.055 -12.308 43.422 1.00 9.47 110 ASP A O 1
ATOM 1041 N N . PRO A 1 117 ? 2.165 -12.548 44.139 1.00 8.93 111 PRO A N 1
ATOM 1042 C CA . PRO A 1 117 ? 2.014 -13.981 44.309 1.00 8.82 111 PRO A CA 1
ATOM 1043 C C . PRO A 1 117 ? 0.893 -14.406 45.261 1.00 8.58 111 PRO A C 1
ATOM 1044 O O . PRO A 1 117 ? 0.431 -15.543 45.170 1.00 10.13 111 PRO A O 1
ATOM 1048 N N . ASP A 1 118 ? 0.451 -13.538 46.160 1.00 7.95 112 ASP A N 1
ATOM 1049 C CA . ASP A 1 118 ? -0.603 -13.849 47.120 1.00 8.58 112 ASP A CA 1
ATOM 1050 C C . ASP A 1 118 ? -1.947 -13.310 46.653 1.00 8.63 112 ASP A C 1
ATOM 1051 O O . ASP A 1 118 ? -2.961 -13.510 47.351 1.00 9.41 112 ASP A O 1
ATOM 1056 N N . GLY A 1 119 ? -1.985 -12.655 45.497 1.00 8.01 113 GLY A N 1
ATOM 1057 C CA 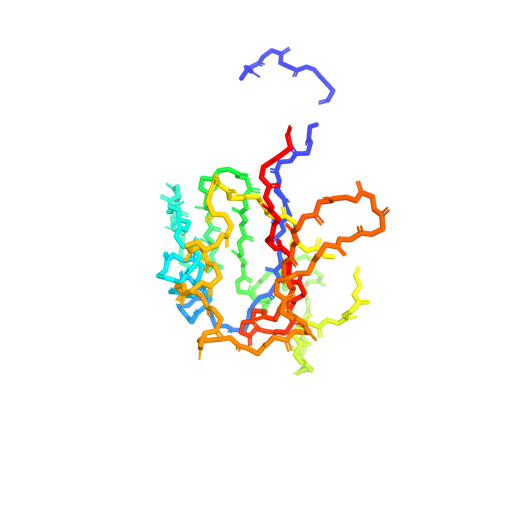. GLY A 1 119 ? -3.210 -12.077 45.003 1.00 7.83 113 GLY A CA 1
ATOM 1058 C C . GLY A 1 119 ? -3.488 -10.651 45.406 1.00 8.27 113 GLY A C 1
ATOM 1059 O O . GLY A 1 119 ? -4.558 -10.133 45.088 1.00 9.48 113 GLY A O 1
ATOM 1060 N N . HIS A 1 120 ? -2.544 -9.981 46.066 1.00 8.35 114 HIS A N 1
ATOM 1061 C CA . HIS A 1 120 ? -2.756 -8.579 46.385 1.00 8.50 114 HIS A CA 1
ATOM 1062 C C . HIS A 1 120 ? -2.710 -7.775 45.090 1.00 8.95 114 HIS A C 1
ATOM 1063 O O . HIS A 1 120 ? -1.925 -8.111 44.188 1.00 9.21 114 HIS A O 1
ATOM 1070 N N . ALA A 1 121 ? -3.508 -6.719 44.968 1.00 8.43 115 ALA A N 1
ATOM 1071 C CA . ALA A 1 121 ? -3.589 -5.919 43.769 1.00 8.88 115 ALA A CA 1
ATOM 1072 C C . ALA A 1 121 ? -2.514 -4.852 43.792 1.00 8.57 115 ALA A C 1
ATOM 1073 O O . ALA A 1 121 ? -2.379 -4.097 44.776 1.00 9.00 115 ALA A O 1
ATOM 1075 N N A ILE A 1 122 ? -1.752 -4.787 42.701 0.50 8.89 116 ILE A N 1
ATOM 1076 N N B ILE A 1 122 ? -1.789 -4.771 42.686 0.50 8.68 116 ILE A N 1
ATOM 1077 C CA A ILE A 1 122 ? -0.681 -3.815 42.501 0.50 9.10 116 ILE A CA 1
ATOM 1078 C CA B ILE A 1 122 ? -0.674 -3.868 42.495 0.50 8.78 116 ILE A CA 1
ATOM 1079 C C A ILE A 1 122 ? -0.895 -2.977 41.256 0.50 9.24 116 ILE A C 1
ATOM 1080 C C B ILE A 1 122 ? -0.965 -2.966 41.288 0.50 9.13 116 ILE A C 1
ATOM 1081 O O A ILE A 1 122 ? -1.272 -3.489 40.199 0.50 8.82 116 ILE A O 1
ATOM 1082 O O B ILE A 1 122 ? -1.563 -3.411 40.318 0.50 8.90 116 ILE A O 1
ATOM 1091 N N . GLU A 1 123 ? -0.598 -1.693 41.386 1.00 8.85 117 GLU A N 1
ATOM 1092 C CA . GLU A 1 123 ? -0.565 -0.779 40.242 1.00 8.76 117 GLU A CA 1
ATOM 1093 C C . GLU A 1 123 ? 0.823 -0.225 40.119 1.00 8.58 117 GLU A C 1
ATOM 1094 O O . GLU A 1 123 ? 1.419 0.169 41.115 1.00 9.30 117 GLU A O 1
ATOM 1100 N N . VAL A 1 124 ? 1.312 -0.191 38.870 1.00 8.98 118 VAL A N 1
ATOM 1101 C CA 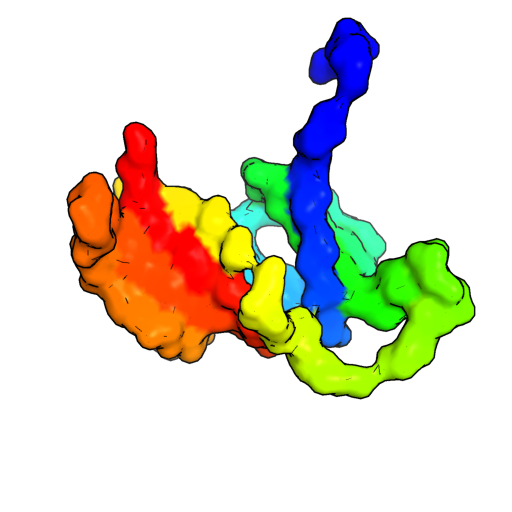. VAL A 1 124 ? 2.533 0.519 38.520 1.00 8.41 118 VAL A CA 1
ATOM 1102 C C . VAL A 1 124 ? 2.149 1.573 37.510 1.00 9.21 118 VAL A C 1
ATOM 1103 O O . VAL A 1 124 ? 1.713 1.256 36.408 1.00 9.50 118 VAL A O 1
ATOM 1107 N N . GLY A 1 125 ? 2.373 2.824 37.869 1.00 8.87 119 GLY A N 1
ATOM 1108 C CA . GLY A 1 125 ? 2.078 3.953 37.007 1.00 9.41 119 GLY A CA 1
ATOM 1109 C C . GLY A 1 125 ? 3.296 4.742 36.649 1.00 9.65 119 GLY A C 1
ATOM 1110 O O . GLY A 1 125 ? 4.320 4.733 37.365 1.00 10.26 119 GLY A O 1
ATOM 1111 N N . GLU A 1 126 ? 3.177 5.482 35.550 1.00 10.82 120 GLU A N 1
ATOM 1112 C CA . GLU A 1 126 ? 4.233 6.429 35.232 1.00 11.50 120 GLU A CA 1
ATOM 1113 C C . GLU A 1 126 ? 4.310 7.475 36.321 1.00 12.60 120 GLU A C 1
ATOM 1114 O O . GLU A 1 126 ? 3.322 7.790 36.980 1.00 11.64 120 GLU A O 1
ATOM 1120 N N . SER A 1 127 ? 5.495 8.044 36.480 1.00 14.25 121 SER A N 1
ATOM 1121 C CA . SER A 1 127 ? 5.762 8.973 37.554 1.00 16.70 121 SER A CA 1
ATOM 1122 C C . SER A 1 127 ? 4.902 10.212 37.367 1.00 17.40 121 SER A C 1
ATOM 1123 O O . SER A 1 127 ? 4.674 10.670 36.244 1.00 17.64 121 SER A O 1
ATOM 1126 N N . LEU A 1 128 ? 4.404 10.722 38.494 1.00 18.83 122 LEU A N 1
ATOM 1127 C CA . LEU A 1 128 ? 3.639 11.951 38.528 1.00 20.05 122 LEU A CA 1
ATOM 1128 C C . LEU A 1 128 ? 4.497 13.050 39.157 1.00 20.84 122 LEU A C 1
ATOM 1129 O O . LEU A 1 128 ? 4.489 14.185 38.688 1.00 23.97 122 LEU A O 1
#

InterPro domains:
  IPR025870 Glyoxalase-like domain [PF12681] (3-123)
  IPR029068 Glyoxalase/Bleomycin resistance protein/Dihydroxybiphenyl dioxygenase [G3DSA:3.10.180.10] (1-125)
  IPR029068 Glyoxalase/Bleomycin resistance protein/Dihydroxybiphenyl dioxygenase [SSF54593] (1-120)
  IPR037523 Vicinal oxygen chelate (VOC), core domain [PS51819] (2-121)

B-factor: mean 16.45, std 8.55, range [2.69, 56.55]

Radius of gyration: 15.67 Å; Cα contacts (8 Å, |Δi|>4): 224; chains: 1; bounding box: 26×36×40 Å

Organism: Agrobacterium fabrum (strain C58 / ATCC 33970) (NCBI:txid176299)

Secondary structure (DSSP, 8-state):
-TT----------EES-HHHHHHIIIIIT---EEEE-SSEEEETTS-EEEEHHHHHHHHHS------S-----EEEEES-HHHHHHHHGGGS-EEEEEEE-TTS-EEEEEE-TT--EEEEEE--

Nearest PDB structures (foldseek):
  2qnt-assembly1_A-2  TM=1.008E+00  e=1.148E-27  Agrobacterium fabrum str. C58
  4nvs-assembly1_A  TM=8.600E-01  e=1.306E-11  Clostridioides difficile 630
  3itw-assembly1_A-2  TM=7.347E-01  e=3.750E-08  Micromonospora sp. ML1
  2zw7-assembly1_B  TM=7.576E-01  e=4.290E-06  Streptomyces verticillus
  3g12-assembly1_B  TM=7.141E-01  e=4.174E-05  Bdellovibrio bacteriovorus HD100

CATH classification: 3.10.180.10